Protein AF-A0A352WU22-F1 (afdb_monome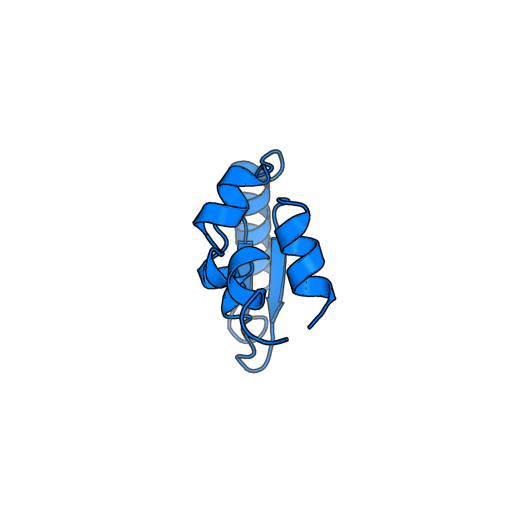r_lite)

Sequence (83 aa):
PSKIFEYIACGKPIISFYTNGLKEQRFDRYPLAIQISQDDTSLEQASQFVEDFCRQFGKKQMNKEEIDLYFPQNLPEKFQYIL

Structure (mmCIF, N/CA/C/O backbone):
data_AF-A0A352WU22-F1
#
_entry.id   AF-A0A352WU22-F1
#
loop_
_atom_site.group_PDB
_atom_site.id
_atom_site.type_symbol
_atom_site.label_atom_id
_atom_site.label_alt_id
_atom_site.label_comp_id
_atom_site.label_asym_id
_atom_site.label_entity_id
_atom_site.label_seq_id
_atom_site.pdbx_PDB_ins_code
_atom_site.Cartn_x
_atom_site.Cartn_y
_atom_site.Cartn_z
_atom_site.occupancy
_atom_site.B_iso_or_equiv
_atom_site.auth_seq_id
_atom_site.auth_comp_id
_atom_site.auth_asym_id
_atom_site.auth_atom_id
_atom_site.pdbx_PDB_model_num
ATOM 1 N N . PRO A 1 1 ? 2.049 -18.732 4.237 1.00 57.91 1 PRO A N 1
ATOM 2 C CA . PRO A 1 1 ? 0.587 -18.542 4.434 1.00 57.91 1 PRO A CA 1
ATOM 3 C C . PRO A 1 1 ? 0.226 -17.805 5.732 1.00 57.91 1 PRO A C 1
ATOM 5 O O . PRO A 1 1 ? -0.507 -16.830 5.658 1.00 57.91 1 PRO A O 1
ATOM 8 N N . SER A 1 2 ? 0.755 -18.226 6.890 1.00 71.94 2 SER A N 1
ATOM 9 C CA . SER A 1 2 ? 0.356 -17.699 8.211 1.00 71.94 2 SER A CA 1
ATOM 10 C C . SER A 1 2 ? 0.573 -16.190 8.395 1.00 71.94 2 SER A C 1
ATOM 12 O O . SER A 1 2 ? -0.334 -15.504 8.851 1.00 71.94 2 SER A O 1
ATOM 14 N N . LYS A 1 3 ? 1.722 -15.653 7.964 1.00 83.06 3 LYS A N 1
ATOM 15 C CA . LYS A 1 3 ? 2.069 -14.233 8.167 1.00 83.06 3 LYS A CA 1
ATOM 16 C C . LYS A 1 3 ? 1.100 -13.247 7.507 1.00 83.06 3 LYS A C 1
ATOM 18 O O . LYS A 1 3 ? 0.843 -12.189 8.057 1.00 83.06 3 LYS A O 1
ATOM 23 N N . ILE A 1 4 ? 0.534 -13.592 6.350 1.00 89.56 4 ILE A N 1
ATOM 24 C CA . ILE A 1 4 ? -0.399 -12.704 5.636 1.00 89.56 4 ILE A CA 1
ATOM 25 C C . ILE A 1 4 ? -1.705 -12.555 6.416 1.00 89.56 4 ILE A C 1
ATOM 27 O O . ILE A 1 4 ? -2.211 -11.445 6.554 1.00 89.56 4 ILE A O 1
ATOM 31 N N . PHE A 1 5 ? -2.228 -13.659 6.957 1.00 88.38 5 PHE A N 1
ATOM 32 C CA . PHE A 1 5 ? -3.418 -13.615 7.803 1.00 88.38 5 PHE A CA 1
ATOM 33 C C . PHE A 1 5 ? -3.164 -12.813 9.077 1.00 88.38 5 PHE A C 1
ATOM 35 O O . PHE A 1 5 ? -4.021 -12.033 9.468 1.00 88.38 5 PHE A O 1
ATOM 42 N N . GLU A 1 6 ? -1.980 -12.943 9.677 1.00 88.75 6 GLU A N 1
ATOM 43 C CA . GLU A 1 6 ? -1.585 -12.147 10.842 1.00 88.75 6 GLU A CA 1
ATOM 44 C C . GLU A 1 6 ? -1.522 -10.644 10.523 1.00 88.75 6 GLU A C 1
ATOM 46 O O . GLU A 1 6 ? -2.079 -9.834 11.263 1.00 88.75 6 GLU A O 1
ATOM 51 N N . TYR A 1 7 ? -0.917 -10.261 9.394 1.00 90.81 7 TYR A N 1
ATOM 52 C CA . TYR A 1 7 ? -0.855 -8.859 8.969 1.00 90.81 7 TYR A CA 1
ATOM 53 C C . TYR A 1 7 ? -2.239 -8.258 8.725 1.00 90.81 7 TYR A C 1
ATOM 55 O O . TYR A 1 7 ? -2.508 -7.150 9.190 1.00 90.81 7 TYR A O 1
ATOM 63 N N . ILE A 1 8 ? -3.124 -8.997 8.048 1.00 93.31 8 ILE A N 1
ATOM 64 C CA . ILE A 1 8 ? -4.508 -8.569 7.810 1.00 93.31 8 ILE A CA 1
ATOM 65 C C . ILE A 1 8 ? -5.270 -8.478 9.138 1.00 93.31 8 ILE A C 1
ATOM 67 O O . ILE A 1 8 ? -5.942 -7.482 9.381 1.00 93.31 8 ILE A O 1
ATOM 71 N N . ALA A 1 9 ? -5.122 -9.468 10.024 1.00 91.19 9 ALA A N 1
ATOM 72 C CA . ALA A 1 9 ? -5.796 -9.498 11.323 1.00 91.19 9 ALA A CA 1
ATOM 73 C C . ALA A 1 9 ? -5.369 -8.351 12.253 1.00 91.19 9 ALA A C 1
ATOM 75 O O . ALA A 1 9 ? -6.147 -7.925 13.102 1.00 91.19 9 ALA A O 1
ATOM 76 N N . CYS A 1 10 ? -4.155 -7.819 12.086 1.00 91.69 10 CYS A N 1
ATOM 77 C CA . CYS A 1 10 ? -3.707 -6.634 12.816 1.00 91.69 10 CYS A CA 1
ATOM 78 C C . CYS A 1 10 ? -4.383 -5.335 12.342 1.00 91.69 10 CYS A C 1
ATOM 80 O O . CYS A 1 10 ? -4.258 -4.313 13.021 1.00 91.69 10 CYS A O 1
ATOM 82 N N . GLY A 1 11 ? -5.037 -5.340 11.175 1.00 94.50 11 GLY A N 1
ATOM 83 C CA . GLY A 1 11 ? -5.732 -4.177 10.621 1.00 94.50 11 GLY A CA 1
ATOM 84 C C . GLY A 1 11 ? -4.810 -3.019 10.237 1.00 94.50 11 GLY A C 1
ATOM 85 O O . GLY A 1 11 ? -5.277 -1.898 10.056 1.00 94.50 11 GLY A O 1
ATOM 86 N N . LYS A 1 12 ? -3.495 -3.246 10.139 1.00 95.38 12 LYS A N 1
ATOM 87 C CA . LYS A 1 12 ? -2.505 -2.199 9.843 1.00 95.38 12 LYS A CA 1
ATOM 88 C C . LYS A 1 12 ? -2.272 -2.043 8.338 1.00 95.38 12 LYS A C 1
ATOM 90 O O . LYS A 1 12 ? -2.506 -2.996 7.595 1.00 95.38 12 LYS A O 1
ATOM 95 N N . PRO A 1 13 ? -1.769 -0.885 7.879 1.00 97.06 13 PRO A N 1
ATOM 96 C CA . PRO A 1 13 ? -1.326 -0.716 6.505 1.00 97.06 13 PRO A CA 1
ATOM 97 C C . PRO A 1 13 ? -0.187 -1.677 6.152 1.00 97.06 13 PRO A C 1
ATOM 99 O O . PRO A 1 13 ? 0.719 -1.894 6.958 1.00 97.06 13 PRO A O 1
ATOM 102 N N . ILE A 1 14 ? -0.227 -2.241 4.946 1.00 96.62 14 ILE A N 1
ATOM 103 C CA . ILE A 1 14 ? 0.730 -3.231 4.447 1.00 96.62 14 ILE A CA 1
ATOM 104 C C . ILE A 1 14 ? 1.350 -2.714 3.150 1.00 96.62 14 ILE A C 1
ATOM 106 O O . ILE A 1 14 ? 0.648 -2.396 2.193 1.00 96.62 14 ILE A O 1
ATOM 110 N N . ILE A 1 15 ? 2.679 -2.688 3.103 1.00 96.75 15 ILE A N 1
ATOM 111 C CA . ILE A 1 15 ? 3.436 -2.466 1.871 1.00 96.75 15 ILE A CA 1
ATOM 112 C C . ILE A 1 15 ? 4.071 -3.798 1.492 1.00 96.75 15 ILE A C 1
ATOM 114 O O . ILE A 1 15 ? 4.872 -4.346 2.250 1.00 96.75 15 ILE A O 1
ATOM 118 N N . SER A 1 16 ? 3.689 -4.338 0.338 1.00 96.00 16 SER A N 1
ATOM 119 C CA . SER A 1 16 ? 4.221 -5.594 -0.178 1.00 96.00 16 SER A CA 1
ATOM 120 C C . SER A 1 16 ? 5.035 -5.338 -1.440 1.00 96.00 16 SER A C 1
ATOM 122 O O . SER A 1 16 ? 4.540 -4.754 -2.398 1.00 96.00 16 SER A O 1
ATOM 124 N N . PHE A 1 17 ? 6.284 -5.791 -1.448 1.00 96.06 17 PHE A N 1
ATOM 125 C CA . PHE A 1 17 ? 7.113 -5.820 -2.649 1.00 96.06 17 PHE A CA 1
ATOM 126 C C . PHE A 1 17 ? 7.131 -7.243 -3.194 1.00 96.06 17 PHE A C 1
ATOM 128 O O . PHE A 1 17 ? 7.365 -8.181 -2.429 1.00 96.06 17 PHE A O 1
ATOM 135 N N . TYR A 1 18 ? 6.914 -7.408 -4.496 1.00 95.44 18 TYR A N 1
ATOM 136 C CA . TYR A 1 18 ? 6.900 -8.720 -5.146 1.00 95.44 18 TYR A CA 1
ATOM 137 C C . TYR A 1 18 ? 7.777 -8.740 -6.401 1.00 95.44 18 TYR A C 1
ATOM 139 O O . TYR A 1 18 ? 8.068 -7.697 -6.979 1.00 95.44 18 TYR A O 1
ATOM 147 N N . THR A 1 19 ? 8.206 -9.937 -6.796 1.00 95.69 19 THR A N 1
ATOM 148 C CA . THR A 1 19 ? 8.998 -10.221 -8.004 1.00 95.69 19 THR A CA 1
ATOM 149 C C . THR A 1 19 ? 8.373 -11.391 -8.764 1.00 95.69 19 THR A C 1
ATOM 151 O O . THR A 1 19 ? 7.552 -12.135 -8.218 1.00 95.69 19 THR A O 1
ATOM 154 N N . ASN A 1 20 ? 8.759 -11.575 -10.021 1.00 93.56 20 ASN A N 1
ATOM 155 C CA . ASN A 1 20 ? 8.286 -12.602 -10.945 1.00 93.56 20 ASN A CA 1
ATOM 156 C C . ASN A 1 20 ? 6.754 -12.646 -11.088 1.00 93.56 20 ASN A C 1
ATOM 158 O O . ASN A 1 20 ? 6.170 -13.720 -11.240 1.00 93.56 20 ASN A O 1
ATOM 162 N N . GLY A 1 21 ? 6.083 -11.497 -10.961 1.00 90.50 21 GLY A N 1
ATOM 163 C CA . GLY A 1 21 ? 4.618 -11.418 -10.998 1.00 90.50 21 GLY A CA 1
ATOM 164 C C . GLY A 1 21 ? 3.898 -12.137 -9.844 1.00 90.50 21 GLY A C 1
ATOM 165 O O . GLY A 1 21 ? 2.678 -12.298 -9.895 1.00 90.50 21 GLY A O 1
ATOM 166 N N . LEU A 1 22 ? 4.614 -12.564 -8.794 1.00 92.50 22 LEU A N 1
ATOM 167 C CA . LEU A 1 22 ? 4.068 -13.301 -7.646 1.00 92.50 22 LEU A CA 1
ATOM 168 C C . LEU A 1 22 ? 3.364 -12.373 -6.646 1.00 92.50 22 LEU A C 1
ATOM 170 O O . LEU A 1 22 ? 3.734 -12.268 -5.476 1.00 92.50 22 LEU A O 1
ATOM 174 N N . LYS A 1 23 ? 2.335 -11.685 -7.129 1.00 93.69 23 LYS A N 1
ATOM 175 C CA . LYS A 1 23 ? 1.493 -10.779 -6.352 1.00 93.69 23 LYS A CA 1
ATOM 176 C C . LYS A 1 23 ? 0.577 -11.556 -5.393 1.00 93.69 23 LYS A C 1
ATOM 178 O O . LYS A 1 23 ? 0.037 -12.606 -5.742 1.00 93.69 23 LYS A O 1
ATOM 183 N N . GLU A 1 24 ? 0.348 -11.026 -4.193 1.00 93.75 24 GLU A N 1
ATOM 184 C CA . GLU A 1 24 ? -0.546 -11.632 -3.204 1.00 93.75 24 GLU A CA 1
ATOM 185 C C . GLU A 1 24 ? -1.998 -11.191 -3.440 1.00 93.75 24 GLU A C 1
ATOM 187 O O . GLU A 1 24 ? -2.397 -10.069 -3.127 1.00 93.75 24 GLU A O 1
ATOM 192 N N . GLN A 1 25 ? -2.819 -12.099 -3.969 1.00 93.44 25 GLN A N 1
ATOM 193 C CA . GLN A 1 25 ? -4.206 -11.808 -4.355 1.00 93.44 25 GLN A CA 1
ATOM 194 C C . GLN A 1 25 ? -5.091 -11.364 -3.181 1.00 93.44 25 GLN A C 1
ATOM 196 O O . GLN A 1 25 ? -6.047 -10.617 -3.371 1.00 93.44 25 GLN A O 1
ATOM 201 N N . ARG A 1 26 ? -4.796 -11.780 -1.941 1.00 91.94 26 ARG A N 1
ATOM 202 C CA . ARG A 1 26 ? -5.577 -11.337 -0.769 1.00 91.94 26 ARG A CA 1
ATOM 203 C C . ARG A 1 26 ? -5.454 -9.839 -0.520 1.00 91.94 26 ARG A C 1
ATOM 205 O O . ARG A 1 26 ? -6.416 -9.230 -0.057 1.00 91.94 26 ARG A O 1
ATOM 212 N N . PHE A 1 27 ? -4.306 -9.245 -0.839 1.00 94.12 27 PHE A N 1
ATOM 213 C CA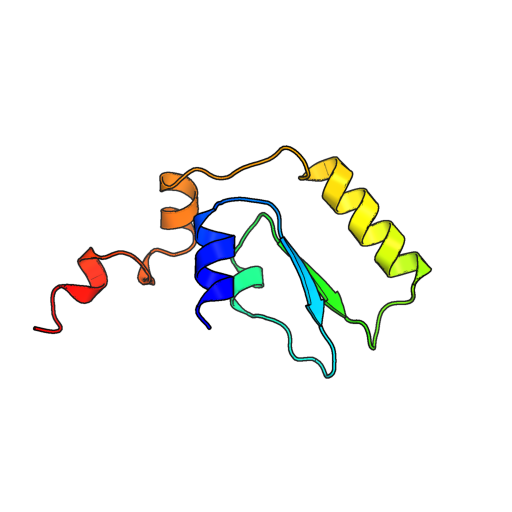 . PHE A 1 27 ? -4.106 -7.808 -0.685 1.00 94.12 27 PHE A CA 1
ATOM 214 C C . PHE A 1 27 ? -4.914 -6.989 -1.694 1.00 94.12 27 PHE A C 1
ATOM 216 O O . PHE A 1 27 ? -5.213 -5.841 -1.401 1.00 94.12 27 PHE A O 1
ATOM 223 N N . ASP A 1 28 ? -5.386 -7.579 -2.799 1.00 92.31 28 ASP A N 1
ATOM 224 C CA . ASP A 1 28 ? -6.310 -6.894 -3.719 1.00 92.31 28 ASP A CA 1
ATOM 225 C C . ASP A 1 28 ? -7.684 -6.625 -3.088 1.00 92.31 28 ASP A C 1
ATOM 227 O O . ASP A 1 28 ? -8.418 -5.747 -3.536 1.00 92.31 28 ASP A O 1
ATOM 231 N N . ARG A 1 29 ? -8.033 -7.365 -2.027 1.00 92.44 29 ARG A N 1
ATOM 232 C CA . ARG A 1 29 ? -9.264 -7.171 -1.247 1.00 92.44 29 ARG A CA 1
ATOM 233 C C . ARG A 1 29 ? -9.045 -6.386 0.043 1.00 92.44 29 ARG A C 1
ATOM 235 O O . ARG A 1 29 ? -10.024 -6.022 0.684 1.00 92.44 29 ARG A O 1
ATOM 242 N N . TYR A 1 30 ? -7.797 -6.157 0.452 1.00 95.25 30 TYR A N 1
ATOM 243 C CA . TYR A 1 30 ? -7.485 -5.462 1.696 1.00 95.25 30 TYR A CA 1
ATOM 244 C C . TYR A 1 30 ? -7.236 -3.973 1.414 1.00 95.25 30 TYR A C 1
ATOM 246 O O . TYR A 1 30 ? -6.243 -3.635 0.772 1.00 95.25 30 TYR A O 1
ATOM 254 N N . PRO A 1 31 ? -8.097 -3.058 1.894 1.00 94.44 31 PRO A N 1
ATOM 255 C CA . PRO A 1 31 ? -8.069 -1.652 1.479 1.00 94.44 31 PRO A CA 1
ATOM 256 C C . PRO A 1 31 ? -6.852 -0.882 2.006 1.00 94.44 31 PRO A C 1
ATOM 258 O O . PRO A 1 31 ? -6.543 0.197 1.508 1.00 94.44 31 PRO A O 1
ATOM 261 N N . LEU A 1 32 ? -6.162 -1.419 3.017 1.00 96.75 32 LEU A N 1
ATOM 262 C CA . LEU A 1 32 ? -4.929 -0.857 3.557 1.00 96.75 32 LEU A CA 1
ATOM 263 C C . LEU A 1 32 ? -3.693 -1.622 3.056 1.00 96.75 32 LEU A C 1
ATOM 265 O O . LEU A 1 32 ? -2.733 -1.768 3.804 1.00 96.75 32 LEU A O 1
ATOM 269 N N . ALA A 1 33 ? -3.686 -2.127 1.821 1.00 96.94 33 ALA A N 1
ATOM 270 C CA . ALA A 1 33 ? -2.480 -2.676 1.197 1.00 96.94 33 ALA A CA 1
ATOM 271 C C . ALA A 1 33 ? -2.112 -1.965 -0.106 1.00 96.94 33 ALA A C 1
ATOM 273 O O . ALA A 1 33 ? -2.974 -1.621 -0.910 1.00 96.94 33 ALA A O 1
ATOM 274 N N . ILE A 1 34 ? -0.806 -1.847 -0.346 1.00 97.31 34 ILE A N 1
ATOM 275 C CA . ILE A 1 34 ? -0.239 -1.620 -1.677 1.00 97.31 34 ILE A CA 1
ATOM 276 C C . ILE A 1 34 ? 0.736 -2.734 -2.034 1.00 97.31 34 ILE A C 1
ATOM 278 O O . ILE A 1 34 ? 1.414 -3.297 -1.169 1.00 97.31 34 ILE A O 1
ATOM 282 N N . GLN A 1 35 ? 0.804 -3.044 -3.326 1.00 97.25 35 GLN A N 1
ATOM 283 C CA . GLN A 1 35 ? 1.709 -4.048 -3.871 1.00 97.25 35 GLN A CA 1
ATOM 284 C C . GLN A 1 35 ? 2.550 -3.421 -4.981 1.00 97.25 35 GLN A C 1
ATOM 286 O O . GLN A 1 35 ? 1.993 -2.921 -5.956 1.00 97.25 35 GLN A O 1
ATOM 291 N N . ILE A 1 36 ? 3.875 -3.464 -4.843 1.00 97.69 36 ILE A N 1
ATOM 292 C CA . ILE A 1 36 ? 4.833 -2.847 -5.768 1.00 97.69 36 ILE A CA 1
ATOM 293 C C . ILE A 1 36 ? 5.652 -3.954 -6.447 1.00 97.69 36 ILE A C 1
ATOM 295 O O . ILE A 1 36 ? 6.312 -4.741 -5.764 1.00 97.69 36 ILE A O 1
ATOM 299 N N . SER A 1 37 ? 5.598 -4.015 -7.784 1.00 97.31 37 SER A N 1
ATOM 300 C CA . SER A 1 37 ? 6.422 -4.933 -8.591 1.00 97.31 37 SER A CA 1
ATOM 301 C C . SER A 1 37 ? 7.859 -4.432 -8.609 1.00 97.31 37 SER A C 1
ATOM 303 O O . SER A 1 37 ? 8.098 -3.299 -9.016 1.00 97.31 37 SER A O 1
ATOM 305 N N . GLN A 1 38 ? 8.818 -5.255 -8.198 1.00 96.38 38 GLN A N 1
ATOM 306 C CA . GLN A 1 38 ? 10.240 -4.925 -8.325 1.00 96.38 38 GLN A CA 1
ATOM 307 C C . GLN A 1 38 ? 10.753 -5.083 -9.763 1.00 96.38 38 GLN A C 1
ATOM 309 O O . GLN A 1 38 ? 11.792 -4.518 -10.089 1.00 96.38 38 GLN A O 1
ATOM 314 N N . ASP A 1 39 ? 10.039 -5.826 -10.612 1.00 96.12 39 ASP A N 1
ATOM 315 C CA . ASP A 1 39 ? 10.449 -6.056 -12.001 1.00 96.12 39 ASP A CA 1
ATOM 316 C C . ASP A 1 39 ? 10.002 -4.907 -12.919 1.00 96.12 39 ASP A C 1
ATOM 318 O O . ASP A 1 39 ? 10.700 -4.563 -13.870 1.00 96.12 39 ASP A O 1
ATOM 322 N N . ASP A 1 40 ? 8.859 -4.286 -12.602 1.00 95.00 40 ASP A N 1
ATOM 323 C CA . ASP A 1 40 ? 8.202 -3.292 -13.465 1.00 95.00 40 ASP A CA 1
ATOM 324 C C . ASP A 1 40 ? 8.244 -1.857 -12.914 1.00 95.00 40 ASP A C 1
ATOM 326 O O . ASP A 1 40 ? 7.757 -0.933 -13.566 1.00 95.00 40 ASP A O 1
ATOM 330 N N . THR A 1 41 ? 8.792 -1.649 -11.711 1.00 96.31 41 THR A N 1
ATOM 331 C CA . THR A 1 41 ? 8.803 -0.337 -11.041 1.00 96.31 41 THR A CA 1
ATOM 332 C C . THR A 1 41 ? 10.232 0.125 -10.790 1.00 96.31 41 THR A C 1
ATOM 334 O O . THR A 1 41 ? 11.020 -0.583 -10.163 1.00 96.31 41 THR A O 1
ATOM 337 N N . SER A 1 42 ? 10.572 1.341 -11.223 1.00 97.44 42 SER A N 1
ATOM 338 C CA . SER A 1 42 ? 11.863 1.943 -10.877 1.00 97.44 42 SER A CA 1
ATOM 339 C C . SER A 1 42 ? 11.944 2.274 -9.380 1.00 97.44 42 SER A C 1
ATOM 341 O O . SER A 1 42 ? 10.928 2.439 -8.705 1.00 97.44 42 SER A O 1
ATOM 343 N N . LEU A 1 43 ? 13.159 2.436 -8.846 1.00 96.12 43 LEU A N 1
ATOM 344 C CA . LEU A 1 43 ? 13.348 2.826 -7.442 1.00 96.12 43 LEU A CA 1
ATOM 345 C C . LEU A 1 43 ? 12.669 4.166 -7.108 1.00 96.12 43 LEU A C 1
ATOM 347 O O . LEU A 1 43 ? 12.102 4.319 -6.027 1.00 96.12 43 LEU A O 1
ATOM 351 N N . GLU A 1 44 ? 12.707 5.123 -8.035 1.00 97.94 44 GLU A N 1
ATOM 352 C CA . GLU A 1 44 ? 12.073 6.435 -7.877 1.00 97.94 44 GLU A CA 1
ATOM 353 C C . GLU A 1 44 ? 10.546 6.304 -7.797 1.00 97.94 44 GLU A C 1
ATOM 355 O O . GLU A 1 44 ? 9.927 6.804 -6.859 1.00 97.94 44 GLU A O 1
ATOM 360 N N . GLN A 1 45 ? 9.944 5.541 -8.713 1.00 97.94 45 GLN A N 1
ATOM 361 C CA . GLN A 1 45 ? 8.505 5.267 -8.707 1.00 97.94 45 GLN A CA 1
ATOM 362 C C . GLN A 1 45 ? 8.073 4.517 -7.442 1.00 97.94 45 GLN A C 1
ATOM 364 O O . GLN A 1 45 ? 7.077 4.876 -6.817 1.00 97.94 45 GLN A O 1
ATOM 369 N N . ALA A 1 46 ? 8.838 3.502 -7.030 1.00 97.75 46 ALA A N 1
ATOM 370 C CA . ALA A 1 46 ? 8.552 2.736 -5.823 1.00 97.75 46 ALA A CA 1
ATOM 371 C C . ALA A 1 46 ? 8.609 3.626 -4.574 1.00 97.75 46 ALA A C 1
ATOM 373 O O . ALA A 1 46 ? 7.738 3.531 -3.710 1.00 97.75 46 ALA A O 1
ATOM 374 N N . SER A 1 47 ? 9.597 4.522 -4.502 1.00 97.94 47 SER A N 1
ATOM 375 C CA . SER A 1 47 ? 9.732 5.485 -3.404 1.00 97.94 47 SER A CA 1
ATOM 376 C C . SER A 1 47 ? 8.528 6.424 -3.340 1.00 97.94 47 SER A C 1
ATOM 378 O O . SER A 1 47 ? 7.963 6.607 -2.263 1.00 97.94 47 SER A O 1
ATOM 380 N N . GLN A 1 48 ? 8.078 6.936 -4.489 1.00 98.31 48 GLN A N 1
ATOM 381 C CA . GLN A 1 48 ? 6.889 7.783 -4.572 1.00 98.31 48 GLN A CA 1
ATOM 382 C C . GLN A 1 48 ? 5.627 7.039 -4.103 1.00 98.31 48 GLN A C 1
ATOM 384 O O . GLN A 1 48 ? 4.886 7.549 -3.265 1.00 98.31 48 GLN A O 1
ATOM 389 N N . PHE A 1 49 ? 5.414 5.800 -4.561 1.00 98.00 49 PHE A N 1
ATOM 390 C CA . PHE A 1 49 ? 4.273 4.983 -4.129 1.00 98.00 49 PHE A CA 1
ATOM 391 C C . PHE A 1 49 ? 4.268 4.734 -2.618 1.00 98.00 49 PHE A C 1
ATOM 393 O O . PHE A 1 49 ? 3.214 4.797 -1.983 1.00 98.00 49 PHE A O 1
ATOM 400 N N . VAL A 1 50 ? 5.438 4.468 -2.032 1.00 98.00 50 VAL A N 1
ATOM 401 C CA . VAL A 1 50 ? 5.578 4.286 -0.582 1.00 98.00 50 VAL A CA 1
ATOM 402 C C . VAL A 1 50 ? 5.272 5.581 0.162 1.00 98.00 50 VAL A C 1
ATOM 404 O O . VAL A 1 50 ? 4.555 5.540 1.164 1.00 98.00 50 VAL A O 1
ATOM 407 N N . GLU A 1 51 ? 5.784 6.719 -0.306 1.00 98.25 51 GLU A N 1
ATOM 408 C CA . GLU A 1 51 ? 5.553 8.012 0.335 1.00 98.25 51 GLU A CA 1
ATOM 409 C C . GLU A 1 51 ? 4.063 8.380 0.329 1.00 98.25 51 GLU A C 1
ATOM 411 O O . GLU A 1 51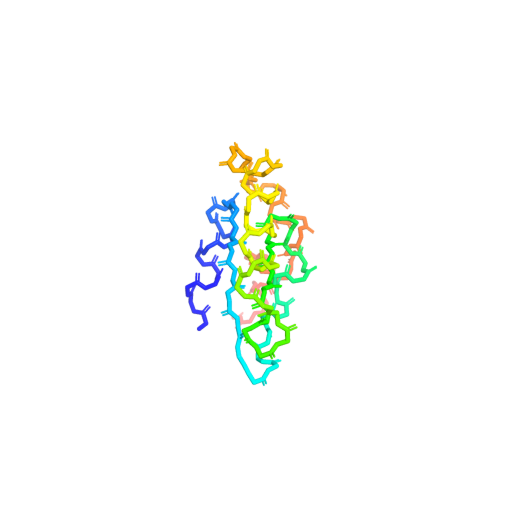 ? 3.497 8.694 1.383 1.00 98.25 51 GLU A O 1
ATOM 416 N N . ASP A 1 52 ? 3.412 8.270 -0.830 1.00 98.12 52 ASP A N 1
ATOM 417 C CA . ASP A 1 52 ? 1.991 8.580 -0.991 1.00 98.12 52 ASP A CA 1
ATOM 418 C C . ASP A 1 52 ? 1.122 7.668 -0.123 1.00 98.12 52 ASP A C 1
ATOM 420 O O . ASP A 1 52 ? 0.224 8.134 0.588 1.00 98.12 52 ASP A O 1
ATOM 424 N N . PHE A 1 53 ? 1.439 6.372 -0.094 1.00 98.06 53 PHE A N 1
ATOM 425 C CA . PHE A 1 53 ? 0.727 5.417 0.743 1.00 98.06 53 PHE A CA 1
ATOM 426 C C . PHE A 1 53 ? 0.903 5.706 2.236 1.00 98.06 53 PHE A C 1
ATOM 428 O O . PHE A 1 53 ? -0.078 5.718 2.984 1.00 98.06 53 PHE A O 1
ATOM 435 N N . CYS A 1 54 ? 2.125 5.997 2.686 1.00 97.38 54 CYS A N 1
ATOM 436 C CA . CYS A 1 54 ? 2.386 6.369 4.077 1.00 97.38 54 CYS A CA 1
ATOM 437 C C . CYS A 1 54 ? 1.635 7.648 4.467 1.00 97.38 54 CYS A C 1
ATOM 439 O O . CYS A 1 54 ? 1.051 7.714 5.551 1.00 97.38 54 CYS A O 1
ATOM 441 N N . ARG A 1 55 ? 1.600 8.648 3.580 1.00 97.81 55 ARG A N 1
ATOM 442 C CA . ARG A 1 55 ? 0.883 9.908 3.802 1.00 97.81 55 ARG A CA 1
ATOM 443 C C . ARG A 1 55 ? -0.625 9.692 3.914 1.00 97.81 55 ARG A C 1
ATOM 445 O O . ARG A 1 55 ? -1.264 10.278 4.786 1.00 97.81 55 ARG A O 1
ATOM 452 N N . GLN A 1 56 ? -1.190 8.839 3.062 1.00 97.19 56 GLN A N 1
ATOM 453 C CA . GLN A 1 56 ? -2.628 8.581 3.018 1.00 97.19 56 GLN A CA 1
ATOM 454 C C . GLN A 1 56 ? -3.105 7.623 4.122 1.00 97.19 56 GLN A C 1
ATOM 456 O O . GLN A 1 56 ? -4.199 7.802 4.665 1.00 97.19 56 GLN A O 1
ATOM 461 N N . PHE A 1 57 ? -2.313 6.599 4.449 1.00 97.06 57 PHE A N 1
ATOM 462 C CA . PHE A 1 57 ? -2.756 5.458 5.253 1.00 97.06 57 PHE A CA 1
ATOM 463 C C . PHE A 1 57 ? -1.917 5.179 6.499 1.00 97.06 57 PHE A C 1
ATOM 465 O O . PHE A 1 57 ? -2.377 4.423 7.346 1.00 97.06 57 PHE A O 1
ATOM 472 N N . 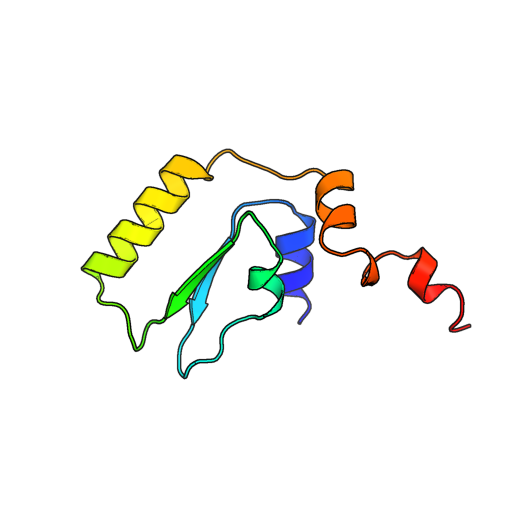GLY A 1 58 ? -0.749 5.800 6.688 1.00 93.25 58 GLY A N 1
ATOM 473 C CA . GLY A 1 58 ? 0.222 5.422 7.729 1.00 93.25 58 GLY A CA 1
ATOM 474 C C . GLY A 1 58 ? -0.266 5.495 9.183 1.00 93.25 58 GLY A C 1
ATOM 475 O O . GLY A 1 58 ? 0.350 4.897 10.060 1.00 93.25 58 GLY A O 1
ATOM 476 N N . LYS A 1 59 ? -1.376 6.195 9.454 1.00 94.56 59 LYS A N 1
ATOM 477 C CA . LYS A 1 59 ? -2.031 6.248 10.777 1.00 94.56 59 LYS A CA 1
ATOM 478 C C . LYS A 1 59 ? -3.386 5.537 10.827 1.00 94.56 59 LYS A C 1
ATOM 480 O O . LYS A 1 59 ? -4.050 5.582 11.859 1.00 94.56 59 LYS A O 1
ATOM 485 N N . LYS A 1 60 ? -3.834 4.944 9.719 1.00 96.12 60 LYS A N 1
ATOM 486 C CA . LYS A 1 60 ? -5.103 4.217 9.677 1.00 96.12 60 LYS A CA 1
ATOM 487 C C . LYS A 1 60 ? -4.919 2.829 10.263 1.00 96.12 60 LYS A C 1
ATOM 489 O O . LYS A 1 60 ? -3.865 2.218 10.119 1.00 96.12 60 LYS A O 1
ATOM 494 N N . GLN A 1 61 ? -5.970 2.340 10.896 1.00 96.50 61 GLN A N 1
ATOM 495 C CA . GLN A 1 61 ? -6.058 0.978 11.377 1.00 96.50 61 GLN A CA 1
ATOM 496 C C . GLN A 1 61 ? -7.510 0.537 11.245 1.00 96.50 61 GLN A C 1
ATOM 498 O O . GLN A 1 61 ? -8.403 1.280 11.646 1.00 96.50 61 GLN A O 1
ATOM 503 N N . MET A 1 62 ? -7.725 -0.637 10.666 1.00 96.19 62 MET A N 1
ATOM 504 C CA . MET A 1 62 ? -9.035 -1.271 10.617 1.00 96.19 62 MET A CA 1
ATOM 505 C C . MET A 1 62 ? -9.303 -2.006 11.925 1.00 96.19 62 MET A C 1
ATOM 507 O O . MET A 1 62 ? -8.407 -2.647 12.485 1.00 96.19 62 MET A O 1
ATOM 511 N N . ASN A 1 63 ? -10.538 -1.925 12.403 1.00 95.50 63 ASN A N 1
ATOM 512 C CA . ASN A 1 63 ? -11.024 -2.772 13.480 1.00 95.50 63 ASN A CA 1
ATOM 513 C C . ASN A 1 63 ? -11.444 -4.153 12.949 1.00 95.50 63 ASN A C 1
ATOM 515 O O . ASN A 1 63 ? -11.365 -4.450 11.752 1.00 95.50 63 ASN A O 1
ATOM 519 N N . LYS A 1 64 ? -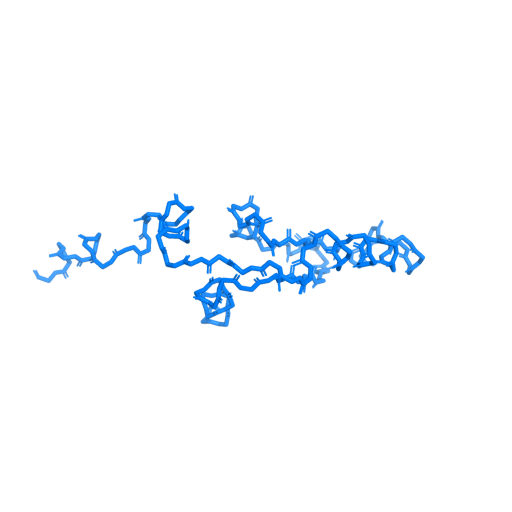11.868 -5.023 13.867 1.00 92.31 64 LYS A N 1
ATOM 520 C CA . LYS A 1 64 ? -12.269 -6.386 13.529 1.00 92.31 64 LYS A CA 1
ATOM 521 C C . LYS A 1 64 ? -13.493 -6.400 12.613 1.00 92.31 64 LYS A C 1
ATOM 523 O O . LYS A 1 64 ? -13.492 -7.128 11.629 1.00 92.31 64 LYS A O 1
ATOM 528 N N . GLU A 1 65 ? -14.501 -5.588 12.911 1.00 93.69 65 GLU A N 1
ATOM 529 C CA . GLU A 1 65 ? -15.751 -5.534 12.155 1.00 93.69 65 GLU A CA 1
ATOM 530 C C . GLU A 1 65 ? -15.497 -5.147 10.692 1.00 93.69 65 GLU A C 1
ATOM 532 O O . GLU A 1 65 ? -16.055 -5.745 9.775 1.00 93.69 65 GLU A O 1
ATOM 537 N N . GLU A 1 66 ? -14.598 -4.190 10.459 1.00 94.75 66 GLU A N 1
ATOM 538 C CA . GLU A 1 66 ? -14.151 -3.803 9.126 1.00 94.75 66 GLU A CA 1
ATOM 539 C C . GLU A 1 66 ? -13.436 -4.961 8.424 1.00 94.75 66 GLU A C 1
ATOM 541 O O . GLU A 1 66 ? -13.763 -5.263 7.281 1.00 94.75 66 GLU A O 1
ATOM 546 N N . ILE A 1 67 ? -12.494 -5.643 9.086 1.00 93.88 67 ILE A N 1
ATOM 547 C CA . ILE A 1 67 ? -11.775 -6.793 8.504 1.00 93.88 67 ILE A CA 1
ATOM 548 C C . ILE A 1 67 ? -12.752 -7.914 8.116 1.00 93.88 67 ILE A C 1
ATOM 550 O O . ILE A 1 67 ? -12.649 -8.465 7.015 1.00 93.88 67 ILE A O 1
ATOM 554 N N . ASP A 1 68 ? -13.717 -8.213 8.982 1.00 92.88 68 ASP A N 1
ATOM 555 C CA . ASP A 1 68 ? -14.716 -9.264 8.788 1.00 92.88 68 ASP A CA 1
ATOM 556 C C . ASP A 1 68 ? -15.592 -8.994 7.546 1.00 92.88 68 ASP A C 1
ATOM 558 O O . ASP A 1 68 ? -15.926 -9.929 6.812 1.00 92.88 68 ASP A O 1
ATOM 562 N N . LEU A 1 69 ? -15.883 -7.721 7.231 1.00 93.06 69 LEU A N 1
ATOM 563 C CA . LEU A 1 69 ? -16.590 -7.328 6.002 1.00 93.06 69 LEU A CA 1
ATOM 564 C C . LEU A 1 69 ? -15.790 -7.638 4.727 1.00 93.06 69 LEU A C 1
ATOM 566 O O . LEU A 1 69 ? -16.372 -8.051 3.720 1.00 93.06 69 LEU A O 1
ATOM 570 N N . TYR A 1 70 ? -14.464 -7.468 4.745 1.00 92.69 70 TYR A N 1
ATOM 571 C CA . TYR A 1 70 ? -13.620 -7.761 3.578 1.00 92.69 70 TYR A CA 1
ATOM 572 C C . TYR A 1 70 ? -13.302 -9.255 3.437 1.00 92.69 70 TYR A C 1
ATOM 574 O O . TYR A 1 70 ? -13.082 -9.726 2.313 1.00 92.69 70 TYR A O 1
ATOM 582 N N . PHE A 1 71 ? -13.315 -10.017 4.538 1.00 91.56 71 PHE A N 1
ATOM 583 C CA . PHE A 1 71 ? -12.937 -11.435 4.580 1.00 91.56 71 PHE A CA 1
ATOM 584 C C . PHE A 1 71 ? -13.982 -12.353 5.252 1.00 91.56 71 PHE A C 1
ATOM 586 O O . PHE A 1 71 ? -13.618 -13.164 6.110 1.00 91.56 71 PHE A O 1
ATOM 593 N N . PRO A 1 72 ? -15.257 -12.346 4.817 1.00 90.38 72 PRO A N 1
ATOM 594 C CA . PRO A 1 72 ? -16.324 -13.121 5.461 1.00 90.38 72 PRO A CA 1
ATOM 595 C C . PRO A 1 72 ? -16.111 -14.643 5.396 1.00 90.38 72 PRO A C 1
ATOM 597 O O . PRO A 1 72 ? -16.684 -15.394 6.182 1.00 90.38 72 PRO A O 1
ATOM 600 N N . GLN A 1 73 ? -15.295 -15.127 4.455 1.00 88.12 73 GLN A N 1
ATOM 601 C CA . GLN A 1 73 ? -14.951 -16.546 4.327 1.00 88.12 73 GLN A CA 1
ATOM 602 C C . GLN A 1 73 ? -13.973 -17.045 5.401 1.00 88.12 73 GLN A C 1
ATOM 604 O O . GLN A 1 73 ? -13.827 -18.250 5.568 1.00 88.12 73 GLN A O 1
ATOM 609 N N . ASN A 1 74 ? -13.299 -16.133 6.107 1.00 86.06 74 ASN A N 1
ATOM 610 C CA . ASN A 1 74 ? -12.331 -16.473 7.149 1.00 86.06 74 ASN A CA 1
ATOM 611 C C . ASN A 1 74 ? -12.967 -16.491 8.550 1.00 86.06 74 ASN A C 1
ATOM 613 O O . ASN A 1 74 ? -12.255 -16.674 9.536 1.00 86.06 74 ASN A O 1
ATOM 617 N N . LEU A 1 75 ? -14.285 -16.292 8.646 1.00 85.50 75 LEU A N 1
ATOM 618 C CA . LEU A 1 75 ? -14.998 -16.236 9.916 1.00 85.50 75 LEU A CA 1
ATOM 619 C C . LEU A 1 75 ? -15.221 -17.637 10.515 1.00 85.50 75 LEU A C 1
ATOM 621 O O . LEU A 1 75 ? -15.510 -18.574 9.762 1.00 85.50 75 LEU A O 1
ATOM 625 N N . PRO A 1 76 ? -15.136 -17.805 11.851 1.00 81.25 76 PRO A N 1
ATOM 626 C CA . PRO A 1 76 ? -15.290 -19.101 12.516 1.00 81.25 76 PRO A CA 1
ATOM 627 C C . PRO A 1 76 ? -16.590 -19.838 12.172 1.00 81.25 76 PRO A C 1
ATOM 629 O O . PRO A 1 76 ? -16.583 -21.058 12.025 1.00 81.25 76 PRO A O 1
ATOM 632 N N . GLU A 1 77 ? -17.696 -19.116 11.987 1.00 81.31 77 GLU A N 1
ATOM 633 C CA . GLU A 1 77 ? -19.021 -19.669 11.679 1.00 81.31 77 GLU A CA 1
ATOM 634 C C . GLU A 1 77 ? -19.035 -20.428 10.344 1.00 81.31 77 GLU A C 1
ATOM 636 O O . GLU A 1 77 ? -19.860 -21.315 10.132 1.00 81.31 77 GLU A O 1
ATOM 641 N N . LYS A 1 78 ? -18.093 -20.126 9.440 1.00 72.88 78 LYS A N 1
ATOM 642 C CA . LYS A 1 78 ? -17.926 -20.840 8.167 1.00 72.88 78 LYS A CA 1
ATOM 643 C C . LYS A 1 78 ? -17.240 -22.199 8.318 1.00 72.88 78 LYS A C 1
ATOM 645 O O . LYS A 1 78 ? -17.350 -23.018 7.411 1.00 72.88 78 LYS A O 1
ATOM 650 N N . PHE A 1 79 ? -16.584 -22.462 9.447 1.00 70.25 79 PHE A N 1
ATOM 651 C CA . PHE A 1 79 ? -15.875 -23.718 9.719 1.00 70.25 79 PHE A CA 1
ATOM 652 C C . PHE A 1 79 ? -16.660 -24.676 10.630 1.00 70.25 79 PHE A C 1
ATOM 654 O O . PHE A 1 79 ? -16.229 -25.806 10.837 1.00 70.25 79 PHE A O 1
ATOM 661 N N . GLN A 1 80 ? -17.830 -24.265 11.133 1.00 60.56 80 GLN A N 1
ATOM 662 C CA . GLN A 1 80 ? -18.647 -25.049 12.073 1.00 60.56 80 GLN A CA 1
ATOM 663 C C . GLN A 1 80 ? -19.338 -26.285 11.461 1.00 60.56 80 GLN A C 1
ATOM 665 O O . GLN A 1 80 ? -19.960 -27.045 12.191 1.00 60.56 80 GLN A O 1
ATOM 670 N N . TYR A 1 81 ? -19.208 -26.522 10.151 1.00 55.47 81 TYR A N 1
ATOM 671 C CA . 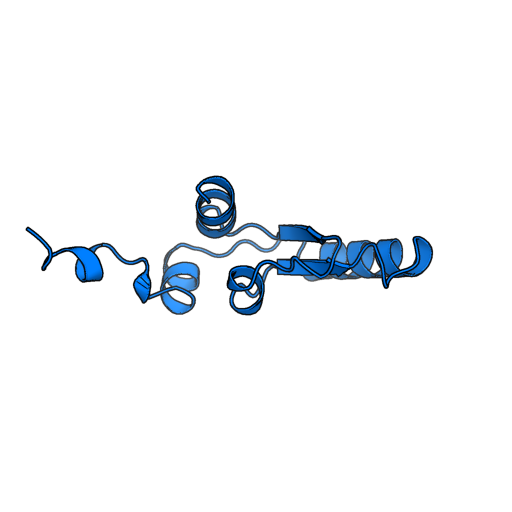TYR A 1 81 ? -19.837 -27.651 9.445 1.00 55.47 81 TYR A CA 1
ATOM 672 C C . TYR A 1 81 ? -18.844 -28.736 8.986 1.00 55.47 81 TYR A C 1
ATOM 674 O O . TYR A 1 81 ? -19.198 -29.572 8.158 1.00 55.47 81 TYR A O 1
ATOM 682 N N . ILE A 1 82 ? -17.596 -28.710 9.469 1.00 54.78 82 ILE A N 1
ATOM 683 C CA . ILE A 1 82 ? -16.532 -29.656 9.062 1.00 54.78 82 ILE A CA 1
ATOM 684 C C . ILE A 1 82 ? -16.156 -30.626 10.206 1.00 54.78 82 ILE A C 1
ATOM 686 O O . ILE A 1 82 ? -15.126 -31.291 10.143 1.00 54.78 82 ILE A O 1
ATOM 690 N N . LEU A 1 83 ? -16.978 -30.734 11.256 1.00 44.19 83 LEU A N 1
ATOM 691 C CA . LEU A 1 83 ? -16.778 -31.674 12.367 1.00 44.19 83 LEU A CA 1
ATOM 692 C C . LEU A 1 83 ? -18.020 -32.534 12.595 1.00 44.19 83 LEU A C 1
ATOM 694 O O . LEU A 1 83 ? -19.129 -31.957 12.597 1.00 44.19 83 LEU A O 1
#

Radius of gyration: 14.89 Å; chains: 1; bounding box: 33×42×27 Å

pLDDT: mean 90.92, std 10.85, range [44.19, 98.31]

Secondary structure (DSSP, 8-state):
-HHHHHHHHTT--EEEEESTT---GGGGG-TTEEEEETTT--HHHHHHHHHHHHHHHTT----HHHHHHH-GGGSGGGTTT--

Foldseek 3Di:
DVVVVVVLQFQAAEEAEDEPPPDDVLQVLRPRYDYHYPVPADPVRSVVVVVVSCVVGVPDGDDPVRSCVSCVCPDPVVVPPVD